Protein AF-A0A1V6Q9U9-F1 (afdb_monomer_lite)

Secondary structure (DSSP, 8-state):
-PPP----STTHHHHHHHHHTT--HHHHHHHHHHHH-----HHHHHHHHHHTT-----HHHHS-HHHHHHHHHHHHTS---HHHHHHHHHHTT----HHHHHHHHHHTT-PPPGGGSHHHHHHHHHHHHHHTT---------

Sequence (142 aa):
MPRQQINLEPYRDDIITLYHHGISSDAISRTLETCHNIQVKERTIQSRLRKWGIRKRHRTTTGDEALHARIKMLFIQDKLTDKAMLNMLQQEGYGISERTLRRLRFKLGLHVRPSEQEKHQEQVQMQEDMIVSQPRPEGQPV

pLDDT: mean 72.5, std 14.81, range [40.47, 89.12]

Structure (mmCIF, N/CA/C/O backbone):
data_AF-A0A1V6Q9U9-F1
#
_entry.id   AF-A0A1V6Q9U9-F1
#
loop_
_atom_site.group_PDB
_atom_site.id
_atom_site.type_symbol
_atom_site.label_atom_id
_atom_site.label_alt_id
_atom_site.label_comp_id
_atom_site.label_asym_id
_atom_site.label_entity_id
_atom_site.label_seq_id
_atom_site.pdbx_PDB_ins_code
_atom_site.Cartn_x
_atom_site.Cartn_y
_atom_site.Cartn_z
_atom_site.occupancy
_atom_site.B_iso_or_equiv
_atom_site.auth_seq_id
_atom_site.auth_comp_id
_atom_site.auth_asym_id
_atom_site.auth_atom_id
_atom_site.pdbx_PDB_model_num
ATOM 1 N N . MET A 1 1 ? 37.478 -4.102 -5.532 1.00 45.19 1 MET A N 1
ATOM 2 C CA . MET A 1 1 ? 36.873 -4.266 -6.872 1.00 45.19 1 MET A CA 1
ATOM 3 C C . MET A 1 1 ? 35.622 -3.396 -6.978 1.00 45.19 1 MET A C 1
ATOM 5 O O . MET A 1 1 ? 34.725 -3.585 -6.155 1.00 45.19 1 MET A O 1
ATOM 9 N N . PRO A 1 2 ? 35.552 -2.427 -7.909 1.00 51.09 2 PRO A N 1
ATOM 10 C CA . PRO A 1 2 ? 34.337 -1.644 -8.137 1.00 51.09 2 PRO A CA 1
ATOM 11 C C . PRO A 1 2 ? 33.215 -2.566 -8.639 1.00 51.09 2 PRO A C 1
ATOM 13 O O . PRO A 1 2 ? 33.430 -3.407 -9.508 1.00 51.09 2 PRO A O 1
ATOM 16 N N . ARG A 1 3 ? 32.016 -2.463 -8.051 1.00 55.41 3 ARG A N 1
ATOM 17 C CA . ARG A 1 3 ? 30.854 -3.259 -8.482 1.00 55.41 3 ARG A CA 1
ATOM 18 C C . ARG A 1 3 ? 30.362 -2.728 -9.828 1.00 55.41 3 ARG A C 1
ATOM 20 O O . ARG A 1 3 ? 30.016 -1.553 -9.910 1.00 55.41 3 ARG A O 1
ATOM 27 N N . GLN A 1 4 ? 30.283 -3.590 -10.843 1.00 60.25 4 GLN A N 1
ATOM 28 C CA . GLN A 1 4 ? 29.666 -3.255 -12.127 1.00 60.25 4 GLN A CA 1
ATOM 29 C C . GLN A 1 4 ? 28.227 -2.774 -11.899 1.00 60.25 4 GLN A C 1
ATOM 31 O O . GLN A 1 4 ? 27.390 -3.485 -11.334 1.00 60.25 4 GLN A O 1
ATOM 36 N N . GLN A 1 5 ? 27.952 -1.533 -12.297 1.00 64.31 5 GLN A N 1
ATOM 37 C CA . GLN A 1 5 ? 26.602 -0.990 -12.292 1.00 64.31 5 GLN A CA 1
ATOM 38 C C . GLN A 1 5 ? 25.856 -1.555 -13.497 1.00 64.31 5 GLN A C 1
ATOM 40 O O . GLN A 1 5 ? 26.062 -1.130 -14.626 1.00 64.31 5 GLN A O 1
ATOM 45 N N . ILE A 1 6 ? 24.977 -2.521 -13.245 1.00 73.81 6 ILE A N 1
ATOM 46 C CA . ILE A 1 6 ? 24.041 -3.002 -14.260 1.00 73.81 6 ILE A CA 1
ATOM 47 C C . ILE A 1 6 ? 23.021 -1.887 -14.523 1.00 73.81 6 ILE A C 1
ATOM 49 O O . ILE A 1 6 ? 22.369 -1.385 -13.590 1.00 73.81 6 ILE A O 1
ATOM 53 N N . ASN A 1 7 ? 22.905 -1.489 -15.790 1.00 77.00 7 ASN A N 1
ATOM 54 C CA . ASN A 1 7 ? 21.913 -0.529 -16.256 1.00 77.00 7 ASN A CA 1
ATOM 55 C C . ASN A 1 7 ? 20.563 -1.235 -16.402 1.00 77.00 7 ASN A C 1
ATOM 57 O O . ASN A 1 7 ? 20.322 -1.955 -17.361 1.00 77.00 7 ASN A O 1
ATOM 61 N N . LEU A 1 8 ? 19.699 -1.030 -15.408 1.00 79.75 8 LEU A N 1
ATOM 62 C CA . LEU A 1 8 ? 18.346 -1.597 -15.341 1.00 79.75 8 LEU A CA 1
ATOM 63 C C . LEU A 1 8 ? 17.264 -0.606 -15.785 1.00 79.75 8 LEU A C 1
ATOM 65 O O . LEU A 1 8 ? 16.087 -0.918 -15.691 1.00 79.75 8 LEU A O 1
ATOM 69 N N . GLU A 1 9 ? 17.658 0.585 -16.244 1.00 80.56 9 GLU A N 1
ATOM 70 C CA . GLU A 1 9 ? 16.732 1.596 -16.769 1.00 80.56 9 GLU A CA 1
ATOM 71 C C . GLU A 1 9 ? 15.928 1.112 -17.991 1.00 80.56 9 GLU A C 1
ATOM 73 O O . GLU A 1 9 ? 14.731 1.377 -18.008 1.00 80.56 9 GLU A O 1
ATOM 78 N N . PRO A 1 10 ? 16.492 0.353 -18.959 1.00 84.44 10 PRO A N 1
ATOM 79 C CA . PRO A 1 10 ? 15.717 -0.132 -20.108 1.00 84.44 10 PRO A CA 1
ATOM 80 C C . PRO A 1 10 ? 14.617 -1.132 -19.730 1.00 84.44 10 PRO A C 1
ATOM 82 O O . PRO A 1 10 ? 13.591 -1.195 -20.387 1.00 84.44 10 PRO A O 1
ATOM 85 N N . TYR A 1 11 ? 14.826 -1.887 -18.649 1.00 84.38 11 TYR A N 1
ATOM 86 C CA . TYR A 1 11 ? 13.912 -2.929 -18.158 1.00 84.38 11 TYR A CA 1
ATOM 87 C C . TYR A 1 11 ? 13.036 -2.434 -17.011 1.00 84.38 11 TYR A C 1
ATOM 89 O O . TYR A 1 11 ? 12.432 -3.222 -16.282 1.00 84.38 11 TYR A O 1
ATOM 97 N N . ARG A 1 12 ? 13.029 -1.117 -16.787 1.00 85.00 12 ARG A N 1
ATOM 98 C CA . ARG A 1 12 ? 12.312 -0.500 -15.682 1.00 85.00 12 ARG A CA 1
ATOM 99 C C . ARG A 1 12 ? 10.840 -0.885 -15.732 1.00 85.00 12 ARG A C 1
ATOM 101 O O . ARG A 1 12 ? 10.340 -1.409 -14.744 1.00 85.00 12 ARG A O 1
ATOM 108 N N . ASP 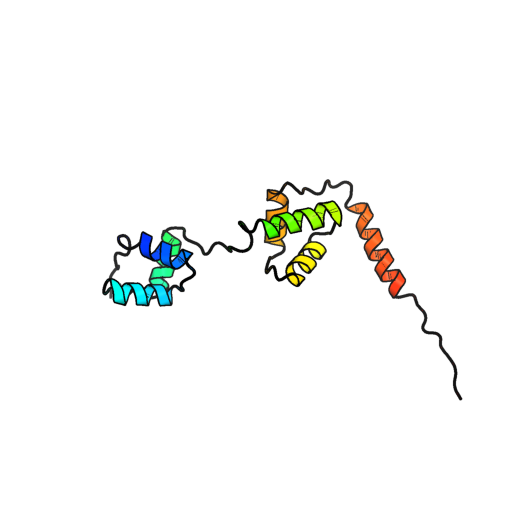A 1 13 ? 10.170 -0.676 -16.856 1.00 85.56 13 ASP A N 1
ATOM 109 C CA . ASP A 1 13 ? 8.723 -0.879 -16.956 1.00 85.56 13 ASP A CA 1
ATOM 110 C C . ASP A 1 13 ? 8.322 -2.350 -16.780 1.00 85.56 13 ASP A C 1
ATOM 112 O O . ASP A 1 13 ? 7.353 -2.645 -16.075 1.00 85.56 13 ASP A O 1
ATOM 116 N N . ASP A 1 14 ? 9.127 -3.283 -17.287 1.00 86.81 14 ASP A N 1
ATOM 117 C CA . ASP A 1 14 ? 8.913 -4.721 -17.100 1.00 86.81 14 ASP A CA 1
ATOM 118 C C . ASP A 1 14 ? 9.043 -5.122 -15.627 1.00 86.81 14 ASP A C 1
ATOM 120 O O . ASP A 1 14 ? 8.161 -5.776 -15.065 1.00 86.81 14 ASP A O 1
ATOM 124 N N . ILE A 1 15 ? 10.105 -4.663 -14.954 1.00 87.12 15 ILE A N 1
ATOM 125 C CA . ILE A 1 15 ? 10.331 -4.921 -13.523 1.00 87.12 15 ILE A CA 1
ATOM 126 C C . ILE A 1 15 ? 9.175 -4.373 -12.686 1.00 87.12 15 ILE A C 1
ATOM 128 O O . ILE A 1 15 ? 8.722 -5.021 -11.740 1.00 87.12 15 ILE A O 1
ATOM 132 N N . IL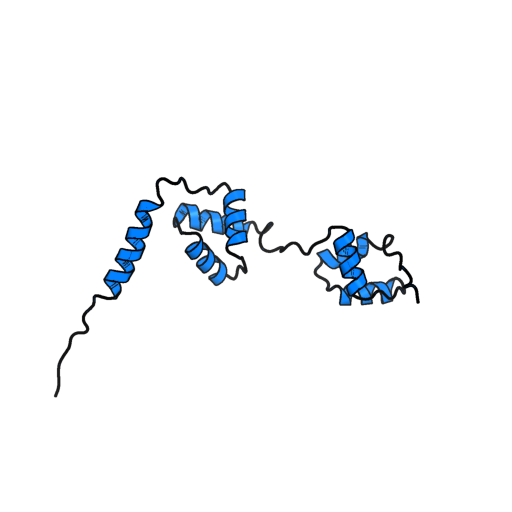E A 1 16 ? 8.696 -3.177 -13.025 1.00 85.62 16 ILE A N 1
ATOM 133 C CA . ILE A 1 16 ? 7.580 -2.520 -12.344 1.00 85.62 16 ILE A CA 1
ATOM 134 C C . ILE A 1 16 ? 6.301 -3.325 -12.518 1.00 85.62 16 ILE A C 1
ATOM 136 O O . ILE A 1 16 ? 5.595 -3.577 -11.539 1.00 85.62 16 ILE A O 1
ATOM 140 N N . THR A 1 17 ? 6.031 -3.760 -13.743 1.00 86.62 17 THR A N 1
ATOM 141 C CA . THR A 1 17 ? 4.847 -4.542 -14.088 1.00 86.62 17 THR A CA 1
ATOM 142 C C . THR A 1 17 ? 4.851 -5.862 -13.322 1.00 86.62 17 THR A C 1
ATOM 144 O O . THR A 1 17 ? 3.913 -6.137 -12.570 1.00 86.62 17 THR A O 1
ATOM 147 N N . LEU A 1 18 ? 5.951 -6.621 -13.379 1.00 87.00 18 LEU A N 1
ATOM 148 C CA . LEU A 1 18 ? 6.117 -7.870 -12.625 1.00 87.00 18 LEU A CA 1
ATOM 149 C C . LEU A 1 18 ? 5.945 -7.653 -11.111 1.00 87.00 18 LEU A C 1
ATOM 151 O O . LEU A 1 18 ? 5.252 -8.421 -10.436 1.00 87.00 18 LEU A O 1
ATOM 155 N N . TYR A 1 19 ? 6.505 -6.567 -10.574 1.00 85.25 19 TYR A N 1
ATOM 156 C CA . TYR A 1 19 ? 6.360 -6.215 -9.162 1.00 85.25 19 TYR A CA 1
ATOM 157 C C . TYR A 1 19 ? 4.908 -5.877 -8.780 1.00 85.25 19 TYR A C 1
ATOM 159 O O . TYR A 1 19 ? 4.444 -6.260 -7.701 1.00 85.25 19 TYR A O 1
ATOM 167 N N . HIS A 1 20 ? 4.157 -5.209 -9.660 1.00 81.31 20 HIS A N 1
ATOM 168 C CA . HIS A 1 20 ? 2.732 -4.928 -9.461 1.00 81.31 20 HIS A CA 1
ATOM 169 C C .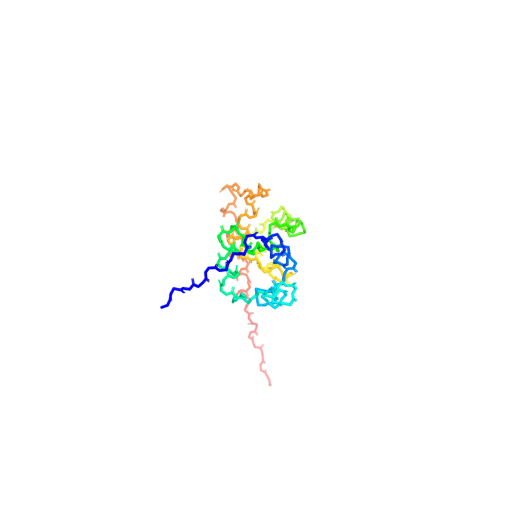 HIS A 1 20 ? 1.850 -6.177 -9.554 1.00 81.31 20 HIS A C 1
ATOM 171 O O . HIS A 1 20 ? 0.862 -6.263 -8.820 1.00 81.31 20 HIS A O 1
ATOM 177 N N . HIS A 1 21 ? 2.234 -7.164 -10.367 1.00 82.25 21 HIS A N 1
ATOM 178 C CA . HIS A 1 21 ? 1.599 -8.485 -10.397 1.00 82.25 21 HIS A CA 1
ATOM 179 C C . HIS A 1 21 ? 1.853 -9.315 -9.126 1.00 82.25 21 HIS A C 1
ATOM 181 O O . HIS A 1 21 ? 1.273 -10.384 -8.964 1.00 82.25 21 HIS A O 1
ATOM 187 N N . GLY A 1 22 ? 2.664 -8.813 -8.188 1.00 80.50 22 GLY A N 1
ATOM 188 C CA . GLY A 1 22 ? 2.940 -9.473 -6.913 1.00 80.50 22 GLY A CA 1
ATOM 189 C C . GLY A 1 22 ? 4.076 -10.489 -6.983 1.00 80.50 22 GLY A C 1
ATOM 190 O O . GLY A 1 22 ? 4.273 -11.241 -6.028 1.00 80.50 22 GLY A O 1
ATOM 191 N N . ILE A 1 23 ? 4.838 -10.493 -8.078 1.00 85.88 23 ILE A N 1
ATOM 192 C CA . ILE A 1 23 ? 5.995 -11.365 -8.254 1.00 85.88 23 ILE A CA 1
ATOM 193 C C . ILE A 1 23 ? 7.104 -10.910 -7.298 1.00 85.88 23 ILE A C 1
ATOM 195 O O . ILE A 1 23 ? 7.354 -9.715 -7.111 1.00 85.88 23 ILE A O 1
ATOM 199 N N . SER A 1 24 ? 7.746 -11.872 -6.636 1.00 85.62 24 SER A N 1
ATOM 200 C CA . SER A 1 24 ? 8.826 -11.592 -5.693 1.00 85.62 24 SER A CA 1
ATOM 201 C C . SER A 1 24 ? 10.064 -11.063 -6.418 1.00 85.62 24 SER A C 1
ATOM 203 O O . SER A 1 24 ? 10.336 -11.418 -7.561 1.00 85.62 24 SER A O 1
ATOM 205 N N . SER A 1 25 ? 10.860 -10.242 -5.734 1.00 85.81 25 SER A N 1
ATOM 206 C CA . SER A 1 25 ? 12.105 -9.696 -6.285 1.00 85.81 25 SER A CA 1
ATOM 207 C C . SER A 1 25 ? 13.086 -10.788 -6.753 1.00 85.81 25 SER A C 1
ATOM 209 O O . SER A 1 25 ? 13.824 -10.564 -7.706 1.00 85.81 25 SER A O 1
ATOM 211 N N . ASP A 1 26 ? 13.080 -11.967 -6.117 1.00 87.06 26 ASP A N 1
ATOM 212 C CA . ASP A 1 26 ? 13.863 -13.136 -6.550 1.00 87.06 26 ASP A CA 1
ATOM 213 C C . ASP A 1 26 ? 13.339 -13.714 -7.871 1.00 87.06 26 ASP A C 1
ATOM 215 O O . ASP A 1 26 ? 14.105 -13.942 -8.803 1.00 87.06 26 ASP A O 1
ATOM 219 N N . ALA A 1 27 ? 12.021 -13.877 -8.000 1.00 87.19 27 ALA A N 1
ATOM 220 C CA . ALA A 1 27 ? 11.424 -14.354 -9.240 1.00 87.19 27 ALA A CA 1
ATOM 221 C C . ALA A 1 27 ? 11.637 -13.354 -10.390 1.00 87.19 27 ALA A C 1
ATOM 223 O O . ALA A 1 27 ? 11.992 -13.772 -11.488 1.00 87.19 27 ALA A O 1
ATOM 224 N N . ILE A 1 28 ? 11.550 -12.043 -10.124 1.00 88.50 28 ILE A N 1
ATOM 225 C CA . ILE A 1 28 ? 11.875 -10.995 -11.108 1.00 88.50 28 ILE A CA 1
ATOM 226 C C . ILE A 1 28 ? 13.328 -11.130 -11.595 1.00 88.50 28 ILE A C 1
ATOM 228 O O . ILE A 1 28 ? 13.581 -11.000 -12.790 1.00 88.50 28 ILE A O 1
ATOM 232 N N . SER A 1 29 ? 14.279 -11.436 -10.702 1.00 88.88 29 SER A N 1
ATOM 233 C CA . SER A 1 29 ? 15.674 -11.711 -11.089 1.00 88.88 29 SER A CA 1
ATOM 234 C C . SER A 1 29 ? 15.771 -12.865 -12.081 1.00 88.88 29 SER A C 1
ATOM 236 O O . SER A 1 29 ? 16.460 -12.741 -13.088 1.00 88.88 29 SER A O 1
ATOM 238 N N . ARG A 1 30 ? 15.085 -13.980 -11.811 1.00 89.12 30 ARG A N 1
ATOM 239 C CA . ARG A 1 30 ? 15.117 -15.165 -12.686 1.00 89.12 30 ARG A CA 1
ATOM 240 C C . ARG A 1 30 ? 14.491 -14.879 -14.049 1.00 89.12 30 ARG A C 1
ATOM 242 O O . ARG A 1 30 ? 14.996 -15.343 -15.068 1.00 89.12 30 ARG A O 1
ATOM 249 N N . THR A 1 31 ? 13.416 -14.091 -14.079 1.00 86.81 31 THR A N 1
ATOM 250 C CA . THR A 1 31 ? 12.781 -13.655 -15.328 1.00 86.81 31 THR A CA 1
ATOM 251 C C . THR A 1 31 ? 13.717 -12.764 -16.144 1.00 86.81 31 THR A C 1
ATOM 253 O O . THR A 1 31 ? 13.873 -12.988 -17.339 1.00 86.81 31 THR A O 1
ATOM 256 N N . LEU A 1 32 ? 14.406 -11.810 -15.508 1.00 86.94 32 LEU A N 1
ATOM 257 C CA . LEU A 1 32 ? 15.407 -10.958 -16.168 1.00 86.94 32 LEU A CA 1
ATOM 258 C C . LEU A 1 32 ? 16.593 -11.763 -16.716 1.00 86.94 32 LEU A C 1
ATOM 260 O O . LEU A 1 32 ? 17.086 -11.480 -17.807 1.00 86.94 32 LEU A O 1
ATOM 264 N N . GLU A 1 33 ? 17.034 -12.774 -15.973 1.00 88.88 33 GLU A N 1
ATOM 265 C CA . GLU A 1 33 ? 18.095 -13.679 -16.404 1.00 88.88 33 GLU A CA 1
ATOM 266 C C . GLU A 1 33 ? 17.658 -14.517 -17.611 1.00 88.88 33 GLU A C 1
ATOM 268 O O . GLU A 1 33 ? 18.400 -14.622 -18.579 1.00 88.88 33 GLU A O 1
ATOM 273 N N . THR A 1 34 ? 16.430 -15.036 -17.606 1.00 87.00 34 THR A N 1
ATOM 274 C CA . THR A 1 34 ? 15.923 -15.906 -18.679 1.00 87.00 34 THR A CA 1
ATOM 275 C C . THR A 1 34 ? 15.568 -15.129 -19.951 1.00 87.00 34 THR A C 1
ATOM 277 O O . THR A 1 34 ? 15.875 -15.574 -21.052 1.00 87.00 34 THR A O 1
ATOM 280 N N . CYS A 1 35 ? 14.924 -13.966 -19.821 1.00 84.69 35 CYS A N 1
ATOM 281 C CA . CYS A 1 35 ? 14.437 -13.193 -20.968 1.00 84.69 35 CYS A CA 1
ATOM 282 C C . CYS A 1 35 ? 15.499 -12.264 -21.568 1.00 84.69 35 CYS A C 1
ATOM 284 O O . CYS A 1 35 ? 15.491 -12.029 -22.774 1.00 84.69 35 CYS A O 1
ATOM 286 N N . HIS A 1 36 ? 16.400 -11.725 -20.741 1.00 79.88 36 HIS A N 1
ATOM 287 C CA . HIS A 1 36 ? 17.350 -10.689 -21.160 1.00 79.88 36 HIS A CA 1
ATOM 288 C C . HIS A 1 36 ? 18.818 -11.067 -20.925 1.00 79.88 36 HIS A C 1
ATOM 290 O O . HIS A 1 36 ? 19.703 -10.287 -21.272 1.00 79.88 36 HIS A O 1
ATOM 296 N N . ASN A 1 37 ? 19.097 -12.248 -20.355 1.00 82.88 37 ASN A N 1
ATOM 297 C CA . ASN A 1 37 ? 20.447 -12.720 -20.030 1.00 82.88 37 ASN A CA 1
ATOM 298 C C . ASN A 1 37 ? 21.205 -11.770 -19.077 1.00 82.88 37 ASN A C 1
ATOM 300 O O . ASN A 1 37 ? 22.422 -11.596 -19.173 1.00 82.88 37 ASN A O 1
ATOM 304 N N . ILE A 1 38 ? 20.475 -11.129 -18.152 1.00 82.81 38 ILE A N 1
ATOM 305 C CA . ILE A 1 38 ? 21.035 -10.196 -17.165 1.00 82.81 38 ILE A CA 1
ATOM 306 C C . ILE A 1 38 ? 20.924 -10.791 -15.766 1.00 82.81 38 ILE A C 1
ATOM 308 O O . ILE A 1 38 ? 19.831 -10.959 -15.230 1.00 82.81 38 ILE A O 1
ATOM 312 N N . GLN A 1 39 ? 22.069 -11.019 -15.123 1.00 82.06 39 GLN A N 1
ATOM 313 C CA . GLN A 1 39 ? 22.113 -11.495 -13.743 1.00 82.06 39 GLN A CA 1
ATOM 314 C C . GLN A 1 39 ? 22.000 -10.343 -12.742 1.00 82.06 39 GLN A C 1
ATOM 316 O O . GLN A 1 39 ? 22.945 -9.580 -12.524 1.00 82.06 39 GLN A O 1
ATOM 321 N N . VAL A 1 40 ? 20.850 -10.230 -12.077 1.00 83.31 40 VAL A N 1
ATOM 322 C CA . VAL A 1 40 ? 20.571 -9.143 -11.133 1.00 83.31 40 VAL A CA 1
ATOM 323 C C . VAL A 1 40 ? 20.217 -9.698 -9.764 1.00 83.31 40 VAL A C 1
ATOM 325 O O . VAL A 1 40 ? 19.138 -10.221 -9.566 1.00 83.31 40 VAL A O 1
ATOM 328 N N . LYS A 1 41 ? 21.064 -9.502 -8.751 1.00 86.50 41 LYS A N 1
ATOM 329 C CA . LYS A 1 41 ? 20.707 -9.938 -7.388 1.00 86.50 41 LYS A CA 1
ATOM 330 C C . LYS A 1 41 ? 19.439 -9.240 -6.884 1.00 86.50 41 LYS A C 1
ATOM 332 O O . LYS A 1 41 ? 19.269 -8.040 -7.104 1.00 86.50 41 LYS A O 1
ATOM 337 N N . GLU A 1 42 ? 18.648 -9.947 -6.079 1.00 86.12 42 GLU A N 1
ATOM 338 C CA . GLU A 1 42 ? 17.423 -9.439 -5.444 1.00 86.12 42 GLU A CA 1
ATOM 339 C C . GLU A 1 42 ? 17.607 -8.045 -4.812 1.00 86.12 42 GLU A C 1
ATOM 341 O O . GLU A 1 42 ? 16.840 -7.116 -5.067 1.00 86.12 42 GLU A O 1
ATOM 346 N N . ARG A 1 43 ? 18.695 -7.858 -4.051 1.00 84.44 43 ARG A N 1
ATOM 347 C CA . ARG A 1 43 ? 19.048 -6.577 -3.411 1.00 84.44 43 ARG A CA 1
ATOM 348 C C . ARG A 1 43 ? 19.143 -5.405 -4.396 1.00 84.44 43 ARG A C 1
ATOM 350 O O . ARG A 1 43 ? 18.862 -4.265 -4.033 1.00 84.44 43 ARG A O 1
ATOM 357 N N . THR A 1 44 ? 19.574 -5.670 -5.629 1.00 86.62 44 THR A N 1
ATOM 358 C CA . THR A 1 44 ? 19.720 -4.660 -6.679 1.00 86.62 44 THR A CA 1
ATOM 359 C C . THR A 1 44 ? 18.345 -4.271 -7.204 1.00 86.62 44 THR A C 1
ATOM 361 O O . THR A 1 44 ? 18.074 -3.080 -7.325 1.00 86.62 44 THR A O 1
ATOM 364 N N . ILE A 1 45 ? 17.452 -5.243 -7.415 1.00 86.50 45 ILE A N 1
ATOM 365 C CA . ILE A 1 45 ? 16.054 -4.998 -7.799 1.00 86.50 45 ILE A CA 1
ATOM 366 C C . ILE A 1 45 ? 15.354 -4.184 -6.710 1.00 86.50 45 ILE A C 1
ATOM 368 O O . ILE A 1 45 ? 14.807 -3.123 -6.996 1.00 86.50 45 ILE A O 1
ATOM 372 N N . GLN A 1 46 ? 15.471 -4.587 -5.441 1.00 86.25 46 GLN A N 1
ATOM 373 C CA . GLN A 1 46 ? 14.907 -3.834 -4.317 1.00 86.25 46 GLN A CA 1
ATOM 374 C C . GLN A 1 46 ? 15.464 -2.402 -4.233 1.00 86.25 46 GLN A C 1
ATOM 376 O O . GLN A 1 46 ? 14.713 -1.449 -4.026 1.00 86.25 46 GLN A O 1
ATOM 381 N N . SER A 1 47 ? 16.777 -2.219 -4.409 1.00 85.56 47 SER A N 1
ATOM 382 C CA . SER A 1 47 ? 17.401 -0.891 -4.411 1.00 85.56 47 SER A CA 1
ATOM 383 C C . SER A 1 47 ? 16.890 -0.013 -5.558 1.00 85.56 47 SER A C 1
ATOM 385 O O . SER A 1 47 ? 16.590 1.161 -5.332 1.00 85.56 47 SER A O 1
ATOM 387 N N . ARG A 1 48 ? 16.733 -0.576 -6.764 1.00 87.50 48 ARG A N 1
ATOM 388 C CA . ARG A 1 48 ? 16.191 0.133 -7.932 1.00 87.50 48 ARG A CA 1
ATOM 389 C C . ARG A 1 48 ? 14.720 0.477 -7.758 1.00 87.50 48 ARG A C 1
ATOM 391 O O . ARG A 1 48 ? 14.376 1.636 -7.941 1.00 87.50 48 ARG A O 1
ATOM 398 N N . LEU A 1 49 ? 13.897 -0.456 -7.284 1.00 85.88 49 LEU A N 1
ATOM 399 C CA . LEU A 1 49 ? 12.498 -0.197 -6.934 1.00 85.88 49 LEU A CA 1
ATOM 400 C C . LEU A 1 49 ? 12.386 0.968 -5.941 1.00 85.88 49 LEU A C 1
ATOM 402 O O . LEU A 1 49 ? 11.609 1.894 -6.162 1.00 85.88 49 LEU A O 1
ATOM 406 N N . ARG A 1 50 ? 13.235 1.001 -4.902 1.00 83.81 50 ARG A N 1
ATOM 407 C CA . ARG A 1 50 ? 13.290 2.129 -3.954 1.00 83.81 50 ARG A CA 1
ATOM 408 C C . ARG A 1 50 ? 13.709 3.437 -4.626 1.00 83.81 50 ARG A C 1
ATOM 410 O O . ARG A 1 50 ? 13.104 4.465 -4.333 1.00 83.81 50 ARG A O 1
ATOM 417 N N . LYS A 1 51 ? 14.710 3.408 -5.516 1.00 85.62 51 LYS A N 1
ATOM 418 C CA . LYS A 1 51 ? 15.171 4.585 -6.275 1.00 85.62 51 LYS A CA 1
ATOM 419 C C . LYS A 1 51 ? 14.090 5.116 -7.221 1.00 85.62 51 LYS A C 1
ATOM 421 O O . LYS A 1 51 ? 13.937 6.325 -7.337 1.00 85.62 51 LYS A O 1
ATOM 426 N N . TRP A 1 52 ? 13.315 4.230 -7.838 1.00 85.31 52 TRP A N 1
ATOM 427 C CA . TRP A 1 52 ? 12.175 4.573 -8.691 1.00 85.31 52 TRP A CA 1
ATOM 428 C C . TRP A 1 52 ? 10.922 4.978 -7.895 1.00 85.31 52 TRP A C 1
ATOM 430 O O . TRP A 1 52 ? 9.895 5.284 -8.490 1.00 85.31 52 TRP A O 1
ATOM 440 N N . GLY A 1 53 ? 10.987 4.998 -6.558 1.00 80.00 53 GLY A N 1
ATOM 441 C CA . GLY A 1 53 ? 9.870 5.390 -5.693 1.00 80.00 53 GLY A CA 1
ATOM 442 C C . GLY A 1 53 ? 8.795 4.313 -5.529 1.00 80.00 53 GLY A C 1
ATOM 443 O O . GLY A 1 53 ? 7.722 4.579 -4.987 1.00 80.00 53 GLY A O 1
ATOM 444 N N . ILE A 1 54 ? 9.077 3.085 -5.955 1.00 76.75 54 ILE A N 1
ATOM 445 C CA . ILE A 1 54 ? 8.111 1.995 -6.009 1.00 76.75 54 ILE A CA 1
ATOM 446 C C . ILE A 1 54 ? 8.195 1.216 -4.714 1.00 76.75 54 ILE A C 1
ATOM 448 O O . ILE A 1 54 ? 9.159 0.514 -4.410 1.00 76.75 54 ILE A O 1
ATOM 452 N N . ARG A 1 55 ? 7.157 1.395 -3.907 1.00 67.50 55 ARG A N 1
ATOM 453 C CA . ARG A 1 55 ? 6.956 0.665 -2.662 1.00 67.50 55 ARG A CA 1
ATOM 454 C C . ARG A 1 55 ? 5.788 -0.280 -2.859 1.00 67.50 55 ARG A C 1
ATOM 456 O O . ARG A 1 55 ? 4.803 0.099 -3.493 1.00 67.50 55 ARG A O 1
ATOM 463 N N . LYS A 1 56 ? 5.863 -1.473 -2.261 1.00 63.25 56 LYS A N 1
ATOM 464 C CA . LYS A 1 56 ? 4.709 -2.368 -2.132 1.00 63.25 56 LYS A CA 1
ATOM 465 C C . LYS A 1 56 ? 3.599 -1.592 -1.425 1.00 63.25 56 LYS A C 1
ATOM 467 O O . LYS A 1 56 ? 3.639 -1.391 -0.211 1.00 63.25 56 LYS A O 1
ATOM 472 N N . ARG A 1 57 ? 2.644 -1.063 -2.188 1.00 56.41 57 ARG A N 1
ATOM 473 C CA . ARG A 1 57 ? 1.467 -0.417 -1.616 1.00 56.41 57 ARG A CA 1
ATOM 474 C C . ARG A 1 57 ? 0.684 -1.546 -0.965 1.00 56.41 57 ARG A C 1
ATOM 476 O O . ARG A 1 57 ? 0.384 -2.528 -1.636 1.00 56.41 57 ARG A O 1
ATOM 483 N N . HIS A 1 58 ? 0.416 -1.444 0.335 1.00 54.38 58 HIS A N 1
ATOM 484 C CA . HIS A 1 58 ? -0.424 -2.411 1.034 1.00 54.38 58 HIS A CA 1
ATOM 485 C C . HIS A 1 58 ? -1.811 -2.359 0.377 1.00 54.38 58 HIS A C 1
ATOM 487 O O . HIS A 1 58 ? -2.600 -1.441 0.620 1.00 54.38 58 HIS A O 1
ATOM 493 N N . ARG A 1 59 ? -2.034 -3.264 -0.583 1.00 51.50 59 ARG A N 1
ATOM 494 C CA . ARG A 1 59 ? -3.152 -3.217 -1.536 1.00 51.50 59 ARG A CA 1
ATOM 495 C C . ARG A 1 59 ? -4.494 -3.319 -0.812 1.00 51.50 59 ARG A C 1
ATOM 497 O O . ARG A 1 59 ? -5.461 -2.718 -1.253 1.00 51.50 59 ARG A O 1
ATOM 504 N N . THR A 1 60 ? -4.494 -3.965 0.351 1.00 52.97 60 THR A N 1
ATOM 505 C CA . THR A 1 60 ? -5.674 -4.223 1.178 1.00 52.97 60 THR A CA 1
ATOM 506 C C . THR A 1 60 ? -6.262 -2.993 1.856 1.00 52.97 60 THR A C 1
ATOM 508 O O . THR A 1 60 ? -7.405 -3.047 2.272 1.00 52.97 60 THR A O 1
ATOM 511 N N . THR A 1 61 ? -5.530 -1.880 2.005 1.00 53.72 61 THR A N 1
ATOM 512 C CA . THR A 1 61 ? -6.028 -0.790 2.869 1.00 53.72 61 THR A CA 1
ATOM 513 C C . THR A 1 61 ? -6.456 0.463 2.119 1.00 53.72 61 THR A C 1
ATOM 515 O O . THR A 1 61 ? -7.395 1.134 2.523 1.00 53.72 61 THR A O 1
ATOM 518 N N . THR A 1 62 ? -5.793 0.829 1.019 1.00 54.34 62 THR A N 1
ATOM 519 C CA . THR A 1 62 ? -6.077 2.123 0.356 1.00 54.34 62 THR A CA 1
ATOM 520 C C . THR A 1 62 ? -7.062 2.031 -0.813 1.00 54.34 62 THR A C 1
ATOM 522 O O . THR A 1 62 ? -7.642 3.059 -1.155 1.00 54.34 62 THR A O 1
ATOM 525 N N . GLY A 1 63 ? -7.233 0.854 -1.420 1.00 56.88 63 GLY A N 1
ATOM 526 C CA . GLY A 1 63 ? -8.073 0.660 -2.610 1.00 56.88 63 GLY A CA 1
ATOM 527 C C . GLY A 1 63 ? -9.198 -0.357 -2.439 1.00 56.88 63 GLY A C 1
ATOM 528 O O . GLY A 1 63 ? -9.837 -0.688 -3.425 1.00 56.88 63 GLY A O 1
ATOM 529 N N . ASP A 1 64 ? -9.404 -0.868 -1.225 1.00 71.50 64 ASP A N 1
ATOM 530 C CA . ASP A 1 64 ? -10.486 -1.802 -0.941 1.00 71.50 64 ASP A CA 1
ATOM 531 C C . ASP A 1 64 ? -11.746 -1.016 -0.561 1.00 71.50 64 ASP A C 1
ATOM 533 O O . ASP A 1 64 ? -11.867 -0.469 0.539 1.00 71.50 64 ASP A O 1
ATOM 537 N N . GLU A 1 65 ? -12.648 -0.891 -1.528 1.00 76.38 65 GLU A N 1
ATOM 538 C CA . GLU A 1 65 ? -13.908 -0.169 -1.376 1.00 76.38 65 GLU A CA 1
ATOM 539 C C . GLU A 1 65 ? -14.859 -0.897 -0.414 1.00 76.38 65 GLU A C 1
ATOM 541 O O . GLU A 1 65 ? -15.592 -0.242 0.331 1.00 76.38 65 GLU A O 1
ATOM 546 N N . ALA A 1 66 ? -14.766 -2.232 -0.330 1.00 79.06 66 ALA A N 1
ATOM 547 C CA . ALA A 1 66 ? -15.520 -3.030 0.634 1.00 79.06 66 ALA A CA 1
ATOM 548 C C . ALA A 1 66 ? -15.059 -2.730 2.067 1.00 79.06 66 ALA A C 1
ATOM 550 O O . ALA A 1 66 ? -15.890 -2.481 2.945 1.00 79.06 66 ALA A O 1
ATOM 551 N N . LEU A 1 67 ? -13.743 -2.621 2.286 1.00 80.88 67 LEU A N 1
ATOM 552 C CA . LEU A 1 67 ? -13.195 -2.186 3.573 1.00 80.88 67 LEU A CA 1
ATOM 553 C C . LEU A 1 67 ? -13.684 -0.776 3.950 1.00 80.88 67 LEU A C 1
ATOM 555 O O . LEU A 1 67 ? -14.015 -0.515 5.108 1.00 80.88 67 LEU A O 1
ATOM 559 N N . HIS A 1 68 ? -13.743 0.155 2.992 1.00 83.88 68 HIS A N 1
ATOM 560 C CA . HIS A 1 68 ? -14.198 1.529 3.259 1.00 83.88 68 HIS A CA 1
ATOM 561 C C . HIS A 1 68 ? -15.690 1.581 3.590 1.00 83.88 68 HIS A C 1
ATOM 563 O O . HIS A 1 68 ? -16.079 2.311 4.505 1.00 83.88 68 HIS A O 1
ATOM 569 N N . ALA A 1 69 ? -16.513 0.802 2.884 1.00 83.56 69 ALA A N 1
ATOM 570 C CA . ALA A 1 69 ? -17.935 0.660 3.179 1.00 83.56 69 ALA A CA 1
ATOM 571 C C . ALA A 1 69 ? -18.155 0.060 4.573 1.00 83.56 69 ALA A C 1
ATOM 573 O O . ALA A 1 69 ? -18.965 0.580 5.344 1.00 83.56 69 ALA A O 1
ATOM 574 N N . ARG A 1 70 ? -17.372 -0.961 4.943 1.00 84.38 70 ARG A N 1
ATOM 575 C CA . ARG A 1 70 ? -17.462 -1.591 6.262 1.00 84.38 70 ARG A CA 1
ATOM 576 C C . ARG A 1 70 ? -17.087 -0.634 7.389 1.00 84.38 70 ARG A C 1
ATOM 578 O O . ARG A 1 70 ? -17.842 -0.509 8.347 1.00 84.38 70 ARG A O 1
ATOM 585 N N . ILE A 1 71 ? -15.987 0.113 7.244 1.00 83.88 71 ILE A N 1
ATOM 586 C CA . ILE A 1 71 ? -15.585 1.147 8.217 1.00 83.88 71 ILE A CA 1
ATOM 587 C C . ILE A 1 71 ? -16.687 2.204 8.383 1.00 83.88 71 ILE A C 1
ATOM 589 O O . ILE A 1 71 ? -16.972 2.616 9.506 1.00 83.88 71 ILE A O 1
ATOM 593 N N . LYS A 1 72 ? -17.336 2.634 7.290 1.00 84.00 72 LYS A N 1
ATOM 594 C CA . LYS A 1 72 ? -18.468 3.573 7.365 1.00 84.00 72 LYS A CA 1
ATOM 595 C C . LYS A 1 72 ? -19.653 2.985 8.126 1.00 84.00 72 LYS A C 1
ATOM 597 O O . LYS A 1 72 ? -20.205 3.683 8.970 1.00 84.00 72 LYS A O 1
ATOM 602 N N . MET A 1 73 ? -20.029 1.735 7.850 1.00 83.69 73 MET A N 1
ATOM 603 C CA . MET A 1 73 ? -21.131 1.069 8.554 1.00 83.69 73 MET A CA 1
ATOM 604 C C . MET A 1 73 ? -20.847 0.960 10.053 1.00 83.69 73 MET A C 1
ATOM 606 O O . MET A 1 73 ? -21.649 1.438 10.846 1.00 83.69 73 MET A O 1
ATOM 610 N N . LEU A 1 74 ? -19.677 0.448 10.444 1.00 83.25 74 LEU A N 1
ATOM 611 C CA . LEU A 1 74 ? -19.312 0.288 11.858 1.00 83.25 74 LEU A CA 1
ATOM 612 C C . LEU A 1 74 ? -19.269 1.624 12.618 1.00 83.25 74 LEU A C 1
ATOM 614 O O . LEU A 1 74 ? -19.589 1.685 13.804 1.00 83.25 74 LEU A O 1
ATOM 618 N N . PHE A 1 75 ? -18.888 2.708 11.940 1.00 81.06 75 PHE A N 1
ATOM 619 C CA . PHE A 1 75 ? -18.820 4.031 12.555 1.00 81.06 75 PHE A CA 1
ATOM 620 C C . PHE A 1 75 ? -20.183 4.733 12.638 1.00 81.06 75 PHE A C 1
ATOM 622 O O . PHE A 1 75 ? -20.471 5.392 13.633 1.00 81.06 75 PHE A O 1
ATOM 629 N N . ILE A 1 76 ? -21.019 4.634 11.598 1.00 78.44 76 ILE A N 1
ATOM 630 C CA . ILE A 1 76 ? -22.304 5.350 11.528 1.00 78.44 76 ILE A CA 1
ATOM 631 C C . ILE A 1 76 ? -23.420 4.566 12.228 1.00 78.44 76 ILE A C 1
ATOM 633 O O . ILE A 1 76 ? -24.230 5.167 12.929 1.00 78.44 76 ILE A O 1
ATOM 637 N N . GLN A 1 77 ? -23.471 3.248 12.026 1.00 75.69 77 GLN A N 1
ATOM 638 C CA . GLN A 1 77 ? -24.558 2.389 12.497 1.00 75.69 77 GLN A CA 1
ATOM 639 C C . GLN A 1 77 ? -24.314 1.907 13.929 1.00 75.69 77 GLN A C 1
ATOM 641 O O . GLN A 1 77 ? -25.162 2.117 14.790 1.00 75.69 77 GLN A O 1
ATOM 646 N N . ASP A 1 78 ? -23.138 1.338 14.194 1.00 73.50 78 ASP A N 1
ATOM 647 C CA . ASP A 1 78 ? -22.784 0.793 15.511 1.00 73.50 78 ASP A CA 1
ATOM 648 C C . ASP A 1 78 ? -22.117 1.818 16.450 1.00 73.50 78 ASP A C 1
ATOM 650 O O . ASP A 1 78 ? -21.956 1.549 17.637 1.00 73.50 78 ASP A O 1
ATOM 654 N N . LYS A 1 79 ? -21.709 2.997 15.945 1.00 73.25 79 LYS A N 1
ATOM 655 C CA . LYS A 1 79 ? -20.973 4.034 16.705 1.00 73.25 79 LYS A CA 1
ATOM 656 C C . LYS A 1 79 ? -19.760 3.484 17.482 1.00 73.25 79 LYS A C 1
ATOM 658 O O . LYS A 1 79 ? -19.424 3.969 18.563 1.00 73.25 79 LYS A O 1
ATOM 663 N N . LEU A 1 80 ? -19.082 2.479 16.923 1.00 75.62 80 LEU A N 1
ATOM 664 C CA . LEU A 1 80 ? -17.983 1.779 17.590 1.00 75.62 80 LEU A CA 1
ATOM 665 C C . LEU A 1 80 ? -16.737 2.658 17.751 1.00 75.62 80 LEU A C 1
ATOM 667 O O . LEU A 1 80 ? -16.381 3.473 16.896 1.00 75.62 80 LEU A O 1
ATOM 671 N N . THR A 1 81 ? -16.007 2.419 18.841 1.00 77.62 81 THR A N 1
ATOM 672 C CA . THR A 1 81 ? -14.682 3.011 19.053 1.00 77.62 81 THR A CA 1
ATOM 673 C C . THR A 1 81 ? -13.652 2.431 18.085 1.00 77.62 81 THR A C 1
ATOM 675 O O . THR A 1 81 ? -13.796 1.319 17.576 1.00 77.62 81 THR A O 1
ATOM 678 N N . ASP A 1 82 ? -12.553 3.158 17.868 1.00 78.38 82 ASP A N 1
ATOM 679 C CA . ASP A 1 82 ? -11.481 2.744 16.951 1.00 78.38 82 ASP A CA 1
ATOM 680 C C . ASP A 1 82 ? -10.923 1.347 17.262 1.00 78.38 82 ASP A C 1
ATOM 682 O O . ASP A 1 82 ? -10.621 0.582 16.347 1.00 78.38 82 ASP A O 1
ATOM 686 N N . LYS A 1 83 ? -10.830 0.990 18.550 1.00 80.38 83 LYS A N 1
ATOM 687 C CA . LYS A 1 83 ? -10.381 -0.337 18.990 1.00 80.38 83 LYS A CA 1
ATOM 688 C C . LYS A 1 83 ? -11.395 -1.432 18.660 1.00 80.38 83 LYS A C 1
ATOM 690 O O . LYS A 1 83 ? -11.006 -2.493 18.183 1.00 80.38 83 LYS A O 1
ATOM 695 N N . ALA A 1 84 ? -12.681 -1.178 18.889 1.00 79.88 84 ALA A N 1
ATOM 696 C CA . ALA A 1 84 ? -13.727 -2.161 18.634 1.00 79.88 84 ALA A CA 1
ATOM 697 C C . ALA A 1 84 ? -13.947 -2.373 17.125 1.00 79.88 84 ALA A C 1
ATOM 699 O O . ALA A 1 84 ? -14.029 -3.512 16.668 1.00 79.88 84 ALA A O 1
ATOM 700 N N . MET A 1 85 ? -13.904 -1.294 16.333 1.00 82.31 85 MET A N 1
ATOM 701 C CA . MET A 1 85 ? -13.887 -1.380 14.868 1.00 82.31 85 MET A CA 1
ATOM 702 C C . MET A 1 85 ? -12.691 -2.189 14.359 1.00 82.31 85 MET A C 1
ATOM 704 O O . MET A 1 85 ? -12.843 -3.003 13.454 1.00 82.31 85 MET A O 1
ATOM 708 N N . LEU A 1 86 ? -11.501 -1.989 14.936 1.00 84.69 86 LEU A N 1
ATOM 709 C CA . LEU A 1 86 ? -10.312 -2.747 14.556 1.00 84.69 86 LEU A CA 1
ATOM 710 C C . LEU A 1 86 ? -10.458 -4.242 14.858 1.00 84.69 86 LEU A C 1
ATOM 712 O O . LEU A 1 86 ? -10.114 -5.047 13.999 1.00 84.69 86 LEU A O 1
ATOM 716 N N . ASN A 1 87 ? -10.994 -4.609 16.025 1.00 82.88 87 ASN A N 1
ATOM 717 C CA . ASN A 1 87 ? -11.242 -6.012 16.367 1.00 82.88 87 ASN A CA 1
ATOM 718 C C . ASN A 1 87 ? -12.224 -6.672 15.389 1.00 82.88 87 ASN A C 1
ATOM 720 O O . ASN A 1 87 ? -11.926 -7.747 14.878 1.00 82.88 87 ASN A O 1
ATOM 724 N N . MET A 1 88 ? -13.340 -6.011 15.068 1.00 82.19 88 MET A N 1
ATOM 725 C CA . MET A 1 88 ? -14.314 -6.511 14.083 1.00 82.19 88 MET A CA 1
ATOM 726 C C . MET A 1 88 ? -13.673 -6.703 12.705 1.00 82.19 88 MET A C 1
ATOM 728 O O . MET A 1 88 ? -13.794 -7.761 12.095 1.00 82.19 88 MET A O 1
ATOM 732 N N . LEU A 1 89 ? -12.909 -5.713 12.237 1.00 83.44 89 LEU A N 1
ATOM 733 C CA . LEU A 1 89 ? -12.235 -5.789 10.940 1.00 83.44 89 LEU A CA 1
ATOM 734 C C . LEU A 1 89 ? -11.174 -6.899 10.911 1.00 83.44 89 LEU A C 1
ATOM 736 O O . LEU A 1 89 ? -11.032 -7.580 9.901 1.00 83.44 89 LEU A O 1
ATOM 740 N N . GLN A 1 90 ? -10.462 -7.133 12.013 1.00 81.94 90 GLN A N 1
ATOM 741 C CA . GLN A 1 90 ? -9.513 -8.243 12.108 1.00 81.94 90 GLN A CA 1
ATOM 742 C C . GLN A 1 90 ? -10.206 -9.609 12.152 1.00 81.94 90 GLN A C 1
ATOM 744 O O . GLN A 1 90 ? -9.723 -10.536 11.504 1.00 81.94 90 GLN A O 1
ATOM 749 N N . GLN A 1 91 ? -11.344 -9.733 12.845 1.00 78.06 91 GLN A N 1
ATOM 750 C CA . GLN A 1 91 ? -12.162 -10.954 12.844 1.00 78.06 91 GLN A CA 1
ATOM 751 C C . GLN A 1 91 ? -12.719 -11.279 11.453 1.00 78.06 91 GLN A C 1
ATOM 753 O O . GLN A 1 91 ? -12.776 -12.443 11.068 1.00 78.06 91 GLN A O 1
ATOM 758 N N . GLU A 1 92 ? -13.056 -10.257 10.669 1.00 77.56 92 GLU A N 1
ATOM 759 C CA . GLU A 1 92 ? -13.473 -10.395 9.268 1.00 77.56 92 GLU A CA 1
ATOM 760 C C . GLU A 1 92 ? -12.305 -10.724 8.313 1.00 77.56 92 GLU A C 1
ATOM 762 O O . GLU A 1 92 ? -12.519 -10.964 7.126 1.00 77.56 92 GLU A O 1
ATOM 767 N N . GLY A 1 93 ? -11.064 -10.764 8.813 1.00 75.88 93 GLY A N 1
ATOM 768 C CA . GLY A 1 93 ? -9.868 -11.116 8.042 1.00 75.88 93 GLY A CA 1
ATOM 769 C C . GLY A 1 93 ? -9.121 -9.921 7.441 1.00 75.88 93 GLY A C 1
ATOM 770 O O . GLY A 1 93 ? -8.134 -10.104 6.720 1.00 75.88 93 GLY A O 1
ATOM 771 N N . TYR A 1 94 ? -9.523 -8.685 7.749 1.00 78.31 94 TYR A N 1
ATOM 772 C CA . TYR A 1 94 ? -8.787 -7.498 7.324 1.00 78.31 94 TYR A CA 1
ATOM 773 C C . TYR A 1 94 ? -7.560 -7.278 8.218 1.00 78.31 94 TYR A C 1
ATOM 775 O O . TYR A 1 94 ? -7.644 -6.791 9.345 1.00 78.31 94 TYR A O 1
ATOM 783 N N . GLY A 1 95 ? -6.374 -7.571 7.681 1.00 73.88 95 GLY A N 1
ATOM 784 C CA . GLY A 1 95 ? -5.082 -7.323 8.334 1.00 73.88 95 GLY A CA 1
ATOM 785 C C . GLY A 1 95 ? -4.689 -5.841 8.371 1.00 73.88 95 GLY A C 1
ATOM 786 O O . GLY A 1 95 ? -3.678 -5.451 7.782 1.00 73.88 95 GLY A O 1
ATOM 787 N N . ILE A 1 96 ? -5.500 -4.995 9.008 1.00 77.94 96 ILE A N 1
ATOM 788 C CA . ILE A 1 96 ? -5.248 -3.556 9.140 1.00 77.94 96 ILE A CA 1
ATOM 789 C C . ILE A 1 96 ? -4.727 -3.199 10.534 1.00 77.94 96 ILE A C 1
ATOM 791 O O . ILE A 1 96 ? -5.127 -3.764 11.550 1.00 77.94 96 ILE A O 1
ATOM 795 N N . SER A 1 97 ? -3.829 -2.217 10.584 1.00 80.50 97 SER A N 1
ATOM 796 C CA . SER A 1 97 ? -3.335 -1.640 11.836 1.00 80.50 97 SER A CA 1
ATOM 797 C C . SER A 1 97 ? -4.187 -0.447 12.267 1.00 80.50 97 SER A C 1
ATOM 799 O O . SER A 1 97 ? -4.733 0.269 11.424 1.00 80.50 97 SER A O 1
ATOM 801 N N . GLU A 1 98 ? -4.199 -0.144 13.565 1.00 80.69 98 GLU A N 1
ATOM 802 C CA . GLU A 1 98 ? -4.961 0.975 14.142 1.00 80.69 98 GLU A CA 1
ATOM 803 C C . GLU A 1 98 ? -4.608 2.324 13.499 1.00 80.69 98 GLU A C 1
ATOM 805 O O . GLU A 1 98 ? -5.476 3.127 13.157 1.00 80.69 98 GLU A O 1
ATOM 810 N N . ARG A 1 99 ? -3.315 2.551 13.242 1.00 80.06 99 ARG A N 1
ATOM 811 C CA . ARG A 1 99 ? -2.826 3.747 12.544 1.00 80.06 99 ARG A CA 1
ATOM 812 C C . ARG A 1 99 ? -3.423 3.873 11.140 1.00 80.06 99 ARG A C 1
ATOM 814 O O . ARG A 1 99 ? -3.703 4.982 10.682 1.00 80.06 99 ARG A O 1
ATOM 821 N N . THR A 1 100 ? -3.609 2.749 10.454 1.00 79.06 100 THR A N 1
ATOM 822 C CA . THR A 1 100 ? -4.164 2.721 9.102 1.00 79.06 100 THR A CA 1
ATOM 823 C C . THR A 1 100 ? -5.6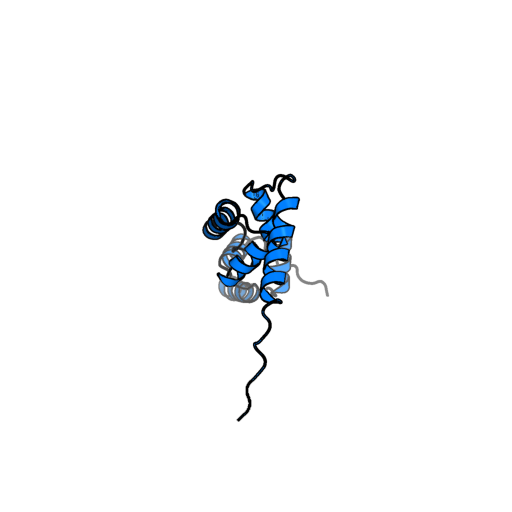76 2.903 9.127 1.00 79.06 100 THR A C 1
ATOM 825 O O . THR A 1 100 ? -6.183 3.678 8.319 1.00 79.06 100 THR A O 1
ATOM 828 N N . LEU A 1 101 ? -6.371 2.300 10.098 1.00 83.25 101 LEU A N 1
ATOM 829 C CA . LEU A 1 101 ? -7.794 2.536 10.354 1.00 83.25 101 LEU A CA 1
ATOM 830 C C . LEU A 1 101 ? -8.069 4.021 10.619 1.00 83.25 101 LEU A C 1
ATOM 832 O O . LEU A 1 101 ? -8.885 4.618 9.922 1.00 83.25 101 LEU A O 1
ATOM 836 N N . ARG A 1 102 ? -7.319 4.656 11.533 1.00 82.12 102 ARG A N 1
ATOM 837 C CA . ARG A 1 102 ? -7.435 6.101 11.798 1.00 82.12 102 ARG A CA 1
ATOM 838 C C . ARG A 1 102 ? -7.246 6.922 10.527 1.00 82.12 102 ARG A C 1
ATOM 840 O O . ARG A 1 102 ? -8.067 7.780 10.220 1.00 82.12 102 ARG A O 1
ATOM 847 N N . ARG A 1 103 ? -6.197 6.642 9.748 1.00 80.50 103 ARG A N 1
ATOM 848 C CA . ARG A 1 103 ? -5.938 7.351 8.486 1.00 80.50 103 ARG A CA 1
ATOM 849 C C . ARG A 1 103 ? -7.082 7.191 7.478 1.00 80.50 103 ARG A C 1
ATOM 851 O O . ARG A 1 103 ? -7.420 8.162 6.805 1.00 80.50 103 ARG A O 1
ATOM 858 N N . LEU A 1 104 ? -7.664 5.996 7.365 1.00 81.50 104 LEU A N 1
ATOM 859 C CA . LEU A 1 104 ? -8.839 5.764 6.524 1.00 81.50 104 LEU A CA 1
ATOM 860 C C . LEU A 1 104 ? -10.055 6.528 7.038 1.00 81.50 104 LEU A C 1
ATOM 862 O O . LEU A 1 104 ? -10.717 7.188 6.247 1.00 81.50 104 LEU A O 1
ATOM 866 N N . ARG A 1 105 ? -10.286 6.525 8.351 1.00 83.12 105 ARG A N 1
ATOM 867 C CA . ARG A 1 105 ? -11.370 7.268 8.999 1.00 83.12 105 ARG A CA 1
ATOM 868 C C . ARG A 1 105 ? -11.316 8.761 8.653 1.00 83.12 105 ARG A C 1
ATOM 870 O O . ARG A 1 105 ? -12.314 9.321 8.208 1.00 83.12 105 ARG A O 1
ATOM 877 N N . PHE A 1 106 ? -10.131 9.373 8.743 1.00 79.50 106 PHE A N 1
ATOM 878 C CA . PHE A 1 106 ? -9.911 10.761 8.311 1.00 79.50 106 PHE A CA 1
ATOM 879 C C . PHE A 1 106 ? -10.156 10.956 6.812 1.00 79.50 106 PHE A C 1
ATOM 881 O O . PHE A 1 106 ? -10.811 11.911 6.411 1.00 79.50 106 PHE A O 1
ATOM 888 N N . LYS A 1 107 ? -9.671 10.038 5.967 1.00 78.81 107 LYS A N 1
ATOM 889 C CA . LYS A 1 107 ? -9.871 10.123 4.513 1.00 78.81 107 LYS A CA 1
ATOM 890 C C . LYS A 1 107 ? -11.350 10.0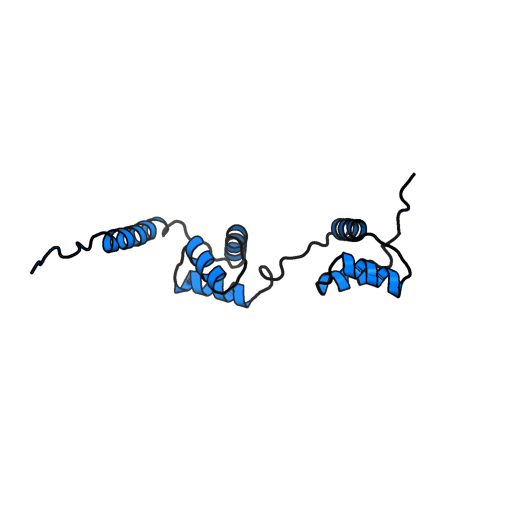21 4.115 1.00 78.81 107 LYS A C 1
ATOM 892 O O . LYS A 1 107 ? -11.749 10.612 3.119 1.00 78.81 107 LYS A O 1
ATOM 897 N N . LEU A 1 108 ? -12.142 9.276 4.881 1.00 77.50 108 LEU A N 1
ATOM 898 C CA . LEU A 1 108 ? -13.579 9.095 4.673 1.00 77.50 108 LEU A CA 1
ATOM 899 C C . LEU A 1 108 ? -14.428 10.197 5.335 1.00 77.50 108 LEU A C 1
ATOM 901 O O . LEU A 1 108 ? -15.650 10.129 5.255 1.00 77.50 108 LEU A O 1
ATOM 905 N N . GLY A 1 109 ? -13.807 11.195 5.980 1.00 77.56 109 GLY A N 1
ATOM 906 C CA . GLY A 1 109 ? -14.506 12.305 6.640 1.00 77.56 109 GLY A CA 1
ATOM 907 C C . GLY A 1 109 ? -15.235 11.917 7.932 1.00 77.56 109 GLY A C 1
ATOM 908 O O . GLY A 1 109 ? -16.062 12.679 8.425 1.00 77.56 109 GLY A O 1
ATOM 909 N N . LEU A 1 110 ? -14.934 10.746 8.501 1.00 76.06 110 LEU A N 1
ATOM 910 C CA . LEU A 1 110 ? -15.580 10.208 9.703 1.00 76.06 110 LEU A CA 1
ATOM 911 C C . LEU A 1 110 ? -14.937 10.809 10.967 1.00 76.06 110 LEU A C 1
ATOM 913 O O . LEU A 1 110 ? -14.153 10.177 11.677 1.00 76.06 110 LEU A O 1
ATOM 917 N N . HIS A 1 111 ? -15.186 12.094 11.204 1.00 68.81 111 HIS A N 1
ATOM 918 C CA . HIS A 1 111 ? -14.612 12.823 12.333 1.00 68.81 111 HIS A CA 1
ATOM 919 C C . HIS A 1 111 ? -15.533 12.693 13.550 1.00 68.81 111 HIS A C 1
ATOM 921 O O . HIS A 1 111 ? -16.707 13.049 13.485 1.00 68.81 111 HIS A O 1
ATOM 927 N N . VAL A 1 112 ? -14.996 12.217 14.676 1.00 61.22 112 VAL A N 1
ATOM 928 C CA . VAL A 1 112 ? -15.694 12.295 15.966 1.00 61.22 112 VAL A CA 1
ATOM 929 C C . VAL A 1 112 ? -15.749 13.770 16.357 1.00 61.22 112 VAL A C 1
ATOM 931 O O . VAL A 1 112 ? -14.706 14.412 16.489 1.00 61.22 112 VAL A O 1
ATOM 934 N N . ARG A 1 113 ? -16.952 14.328 16.518 1.00 54.47 113 ARG A N 1
ATOM 935 C CA . ARG A 1 113 ? -17.096 15.621 17.193 1.00 54.47 113 ARG A CA 1
ATOM 936 C C . ARG A 1 113 ? -16.770 15.393 18.676 1.00 54.47 113 ARG A C 1
ATOM 938 O O . ARG A 1 113 ? -17.339 14.473 19.260 1.00 54.47 113 ARG A O 1
ATOM 945 N N . PRO A 1 114 ? -15.884 16.191 19.293 1.00 47.94 114 PRO A N 1
ATOM 946 C CA . PRO A 1 114 ? -15.400 15.950 20.657 1.00 47.94 114 PRO A CA 1
ATOM 947 C C . PRO A 1 114 ? -16.484 16.021 21.752 1.00 47.94 114 PRO A C 1
ATOM 949 O O . PRO A 1 114 ? -16.192 15.737 22.903 1.00 47.94 114 PRO A O 1
ATOM 952 N N . SER A 1 115 ? -17.737 16.342 21.420 1.00 47.47 115 SER A N 1
ATOM 953 C CA . SER A 1 115 ? -18.846 16.454 22.373 1.00 47.47 115 SER A CA 1
ATOM 954 C C . SER A 1 115 ? -19.477 15.122 22.815 1.00 47.47 115 SER A C 1
ATOM 956 O O . SER A 1 115 ? -20.315 15.137 23.708 1.00 47.47 115 SER A O 1
ATOM 958 N N . GLU A 1 116 ? -19.133 13.980 22.203 1.00 47.59 116 GLU A N 1
ATOM 959 C CA . GLU A 1 116 ? -19.737 12.666 22.532 1.00 47.59 116 GLU A CA 1
ATOM 960 C C . GLU A 1 116 ? -18.747 11.658 23.149 1.00 47.59 116 GLU A C 1
ATOM 962 O O . GLU A 1 116 ? -19.104 10.503 23.367 1.00 47.59 116 GLU A O 1
ATOM 967 N N . GLN A 1 117 ? -17.501 12.055 23.440 1.00 45.00 117 GLN A N 1
ATOM 968 C CA . GLN A 1 117 ? -16.522 11.140 24.050 1.00 45.00 117 GLN A CA 1
ATOM 969 C C . GLN A 1 117 ? -16.786 10.874 25.540 1.00 45.00 117 GLN A C 1
ATOM 971 O O . GLN A 1 117 ? -16.446 9.797 26.020 1.00 45.00 117 GLN A O 1
ATOM 976 N N . GLU A 1 118 ? -17.441 11.796 26.250 1.00 49.31 118 GLU A N 1
ATOM 977 C CA . GLU A 1 118 ? -17.729 11.638 27.684 1.00 49.31 118 GLU A CA 1
ATOM 978 C C . GLU A 1 118 ? -18.867 10.652 27.982 1.00 49.31 118 GLU A C 1
ATOM 980 O O . GLU A 1 118 ? -18.866 10.033 29.035 1.00 49.31 118 GLU A O 1
ATOM 985 N N . LYS A 1 119 ? -19.808 10.411 27.058 1.00 48.41 119 LYS A N 1
ATOM 986 C CA . LYS A 1 119 ? -21.003 9.599 27.373 1.00 48.41 119 LYS A CA 1
ATOM 987 C C . LYS A 1 119 ? -20.834 8.088 27.200 1.00 48.41 119 LYS A C 1
ATOM 989 O O . LYS A 1 119 ? -21.664 7.330 27.690 1.00 48.41 119 LYS A O 1
ATOM 994 N N . HIS A 1 120 ? -19.805 7.630 26.484 1.00 46.50 120 HIS A N 1
ATOM 995 C CA . HIS A 1 120 ? -19.682 6.211 26.117 1.00 46.50 120 HIS A CA 1
ATOM 996 C C . HIS A 1 120 ? -18.636 5.439 26.936 1.00 46.50 120 HIS A C 1
ATOM 998 O O . HIS A 1 120 ? -18.703 4.214 26.993 1.00 46.50 120 HIS A O 1
ATOM 1004 N N . GLN A 1 121 ? -17.707 6.127 27.617 1.00 47.19 121 GLN A N 1
ATOM 1005 C CA . GLN A 1 121 ? -16.828 5.474 28.600 1.00 47.19 121 GLN A CA 1
ATOM 1006 C C . GLN A 1 121 ? -17.617 4.956 29.811 1.00 47.19 121 GLN A C 1
ATOM 1008 O O . GLN A 1 121 ? -17.317 3.870 30.295 1.00 47.19 121 GLN A O 1
ATOM 1013 N N . GLU A 1 122 ? -18.683 5.652 30.217 1.00 49.62 122 GLU A N 1
ATOM 1014 C CA . GLU A 1 122 ? -19.583 5.195 31.284 1.00 49.62 122 GLU A CA 1
ATOM 1015 C C . GLU A 1 122 ? -20.351 3.911 30.915 1.00 49.62 122 GLU A C 1
ATOM 1017 O O . GLU A 1 122 ? -20.505 3.033 31.756 1.00 49.62 122 GLU A O 1
ATOM 1022 N N . GLN A 1 123 ? -20.772 3.726 29.656 1.00 47.81 123 GLN A N 1
ATOM 1023 C CA . GLN A 1 123 ? -21.558 2.542 29.260 1.00 47.81 123 GLN A CA 1
ATOM 1024 C C . GLN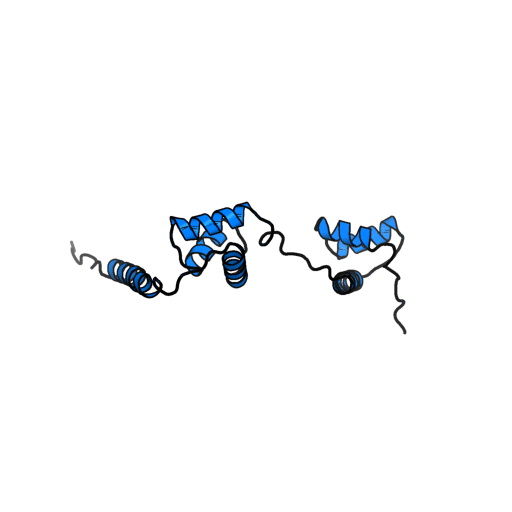 A 1 123 ? -20.755 1.237 29.220 1.00 47.81 123 GLN A C 1
ATOM 1026 O O . GLN A 1 123 ? -21.289 0.190 29.582 1.00 47.81 123 GLN A O 1
ATOM 1031 N N . VAL A 1 124 ? -19.490 1.280 28.789 1.00 54.44 124 VAL A N 1
ATOM 1032 C CA . VAL A 1 124 ? -18.642 0.073 28.755 1.00 54.44 124 VAL A CA 1
ATOM 1033 C C . VAL A 1 124 ? -18.273 -0.354 30.178 1.00 54.44 124 VAL A C 1
ATOM 1035 O O . VAL A 1 124 ? -18.291 -1.541 30.487 1.00 54.44 124 VAL A O 1
ATOM 1038 N N . GLN A 1 125 ? -18.032 0.619 31.060 1.00 47.53 125 GLN A N 1
ATOM 1039 C CA . GLN A 1 125 ? -17.698 0.365 32.460 1.00 47.53 125 GLN A CA 1
ATOM 1040 C C . GLN A 1 125 ? -18.897 -0.213 33.237 1.00 47.53 125 GLN A C 1
ATOM 1042 O O . GLN A 1 125 ? -18.736 -1.172 33.984 1.00 47.53 125 GLN A O 1
ATOM 1047 N N . MET A 1 126 ? -20.122 0.258 32.964 1.00 48.94 126 MET A N 1
ATOM 1048 C CA . MET A 1 126 ? -21.344 -0.309 33.559 1.00 48.94 126 MET A CA 1
ATOM 1049 C C . MET A 1 126 ? -21.642 -1.752 33.106 1.00 48.94 126 MET A C 1
ATOM 1051 O O . MET A 1 126 ? -22.233 -2.512 33.870 1.00 48.94 126 MET A O 1
ATOM 1055 N N . GLN A 1 127 ? -21.249 -2.155 31.889 1.00 49.56 127 GLN A N 1
ATOM 1056 C CA . GLN A 1 127 ? -21.438 -3.538 31.422 1.00 49.56 127 GLN A CA 1
ATOM 1057 C C . GLN A 1 127 ? -20.440 -4.522 32.046 1.00 49.56 127 GLN A C 1
ATOM 1059 O O . GLN A 1 127 ? -20.827 -5.655 32.335 1.00 49.56 127 GLN A O 1
ATOM 1064 N N . GLU A 1 128 ? -19.193 -4.111 32.291 1.00 49.38 128 GLU A N 1
ATOM 1065 C CA . GLU A 1 128 ? -18.209 -4.965 32.975 1.00 49.38 128 GLU A CA 1
ATOM 1066 C C . GLU A 1 128 ? -18.567 -5.181 34.457 1.00 49.38 128 GLU A C 1
ATOM 1068 O O . GLU A 1 128 ? -18.495 -6.316 34.938 1.00 49.38 128 GLU A O 1
ATOM 1073 N N . ASP A 1 129 ? -19.062 -4.156 35.159 1.00 47.62 129 ASP A N 1
ATOM 1074 C CA . ASP A 1 129 ? -19.490 -4.283 36.565 1.00 47.62 129 ASP A CA 1
ATOM 1075 C C . ASP A 1 129 ? -20.754 -5.150 36.752 1.00 47.62 129 ASP A C 1
ATOM 1077 O O . ASP A 1 129 ? -20.928 -5.806 37.787 1.00 47.62 129 ASP A O 1
ATOM 1081 N N . MET A 1 130 ? -21.632 -5.228 35.742 1.00 47.91 130 MET A N 1
ATOM 1082 C CA . MET A 1 130 ? -22.849 -6.049 35.821 1.00 47.91 130 MET A CA 1
ATOM 1083 C C . MET A 1 130 ? -22.575 -7.553 35.643 1.00 47.91 130 MET A C 1
ATOM 1085 O O . MET A 1 130 ? -23.334 -8.380 36.149 1.00 47.91 130 MET A O 1
ATOM 1089 N N . ILE A 1 131 ? -21.481 -7.921 34.965 1.00 50.69 131 ILE A N 1
ATOM 1090 C CA . ILE A 1 131 ? -21.075 -9.324 34.765 1.00 50.69 131 ILE A CA 1
ATOM 1091 C C . ILE A 1 131 ? -20.333 -9.867 35.997 1.00 50.69 131 ILE A C 1
ATOM 1093 O O . ILE A 1 131 ? -20.425 -11.059 36.292 1.00 50.69 131 ILE A O 1
ATOM 1097 N N . VAL A 1 132 ? -19.648 -9.009 36.761 1.00 52.03 132 VAL A N 1
ATOM 1098 C CA . VAL A 1 132 ? -18.871 -9.424 37.946 1.00 52.03 132 VAL A CA 1
ATOM 1099 C C . VAL A 1 132 ? -19.713 -9.572 39.224 1.00 52.03 132 VAL A C 1
ATOM 1101 O O . VAL A 1 132 ? -19.223 -10.078 40.231 1.00 52.03 132 VAL A O 1
ATOM 1104 N N . SER A 1 133 ? -20.984 -9.163 39.184 1.00 51.53 133 SER A N 1
ATOM 1105 C CA . SER A 1 133 ? -21.857 -9.068 40.362 1.00 51.53 133 SER A CA 1
ATOM 1106 C C . SER A 1 133 ? -22.903 -10.184 40.486 1.00 51.53 133 SER A C 1
ATOM 1108 O O . SER A 1 133 ? -23.781 -10.077 41.338 1.00 51.53 133 SER A O 1
ATOM 1110 N N . GLN A 1 134 ? -22.855 -11.261 39.689 1.00 44.03 134 GLN A N 1
ATOM 1111 C CA . GLN A 1 134 ? -23.683 -12.444 39.971 1.00 44.03 134 GLN A CA 1
ATOM 1112 C C . GLN A 1 134 ? -23.042 -13.284 41.091 1.00 44.03 134 GLN A C 1
ATOM 1114 O O . GLN A 1 134 ? -22.033 -13.949 40.841 1.00 44.03 134 GLN A O 1
ATOM 1119 N N . PRO A 1 135 ? -23.610 -13.327 42.315 1.00 50.22 135 PRO A N 1
ATOM 1120 C CA . PRO A 1 135 ? -23.177 -14.300 43.298 1.00 50.22 135 PRO A CA 1
ATOM 1121 C C . PRO A 1 135 ? -23.615 -15.683 42.810 1.00 50.22 135 PRO A C 1
ATOM 1123 O O . PRO A 1 135 ? -24.797 -15.931 42.557 1.00 50.22 135 PRO A O 1
ATOM 1126 N N . ARG A 1 136 ? -22.651 -16.600 42.671 1.00 54.22 136 ARG A N 1
ATOM 1127 C CA . ARG A 1 136 ? -22.949 -18.036 42.618 1.00 54.22 136 ARG A CA 1
ATOM 1128 C C . ARG A 1 136 ? -23.840 -18.372 43.821 1.00 54.22 136 ARG A C 1
ATOM 1130 O O . ARG A 1 136 ? -23.458 -18.017 44.936 1.00 54.22 136 ARG A O 1
ATOM 1137 N N . PRO A 1 137 ? -24.984 -19.051 43.640 1.00 46.03 137 PRO A N 1
ATOM 1138 C CA . PRO A 1 137 ? -25.718 -19.578 44.775 1.00 46.03 137 PRO A CA 1
ATOM 1139 C C . PRO A 1 137 ? -24.869 -20.678 45.423 1.00 46.03 137 PRO A C 1
ATOM 1141 O O . PRO A 1 137 ? -24.655 -21.748 44.854 1.00 46.03 137 PRO A O 1
ATOM 1144 N N . GLU A 1 138 ? -24.335 -20.362 46.598 1.00 51.38 138 GLU A N 1
ATOM 1145 C CA . GLU A 1 138 ? -23.809 -21.327 47.555 1.00 51.38 138 GLU A CA 1
ATOM 1146 C C . GLU A 1 138 ? -24.939 -22.266 48.007 1.00 51.38 138 GLU A C 1
ATOM 1148 O O . GLU A 1 138 ? -26.015 -21.813 48.397 1.00 51.38 138 GLU A O 1
ATOM 1153 N N . GLY A 1 139 ? -24.645 -23.569 48.019 1.00 53.16 139 GLY A N 1
ATOM 1154 C CA . GLY A 1 139 ? -25.315 -24.547 48.875 1.00 53.16 139 GLY A CA 1
ATOM 1155 C C . GLY A 1 139 ? -26.357 -25.443 48.203 1.00 53.16 139 GLY A C 1
ATOM 1156 O O . GLY A 1 139 ? -27.476 -25.023 47.937 1.00 53.16 139 GLY A O 1
ATOM 1157 N N . GLN A 1 140 ? -26.049 -26.738 48.102 1.00 40.47 140 GLN A N 1
ATOM 1158 C CA . GLN A 1 140 ? -26.526 -27.674 49.129 1.00 40.47 140 GLN A CA 1
ATOM 1159 C C . GLN A 1 140 ? -25.743 -29.005 49.111 1.00 40.47 140 GLN A C 1
ATOM 1161 O O . GLN A 1 140 ? -25.426 -29.508 48.034 1.00 40.47 140 GLN A O 1
ATOM 1166 N N . PRO A 1 141 ? -25.424 -29.566 50.294 1.00 62.41 141 PRO A N 1
ATOM 1167 C CA . PRO A 1 141 ? -24.858 -30.899 50.456 1.00 62.41 141 PRO A CA 1
ATOM 1168 C C . PRO A 1 141 ? -25.970 -31.950 50.605 1.00 62.41 141 PRO A C 1
ATOM 1170 O O . PRO A 1 141 ? -27.018 -31.654 51.179 1.00 62.41 141 PRO A O 1
ATOM 1173 N N . VAL A 1 142 ? -25.699 -33.180 50.166 1.00 54.66 142 VAL A N 1
ATOM 1174 C CA . VAL A 1 142 ? -26.238 -34.427 50.746 1.00 54.66 142 VAL A CA 1
ATOM 1175 C C . VAL A 1 142 ? -25.285 -35.572 50.450 1.00 54.66 142 VAL A C 1
ATOM 1177 O O . VAL A 1 142 ? -24.847 -35.675 49.284 1.00 54.66 142 VAL A O 1
#

InterPro domains:
  IPR025676 Clr5 domain [PF14420] (7-56)

Foldseek 3Di:
DDDDDDPCVVVVVVLLVCVVVVHQLVRSQVVCCVVPVDRDDSVRSVVVCVVVVHDPDPCLQPPPVVLLVLLCCCCPPVVDDLVVSVVVCVVVVRPDDSVSSVVSCVVSVVDDDPPCPVPVVVVVVVVVVVVVPDDDDDDDDD

Organism: NCBI:txid60172

Radius of gyration: 25.96 Å; chains: 1; bounding box: 63×51×72 Å